Protein AF-A0A960H557-F1 (afdb_monomer_lite)

Sequence (130 aa):
MAGNSRRRGAVRKAGTKKGPTVGSGGVRRRGLEGRGATPPAHMRPGHPAAKRAAKATRKPAKPTDETEIVLGRNPVLECLRAEAPASALYVALGAEADERMTESVTLAADRGIPILEVPRTDLDRMSSNG

Secondary structure (DSSP, 8-state):
----------PPPTT-SPPP---STTTTHHHHSPPPPPPPTTTSTT-HHHHHHHHHHS-PPPP--------SHHHHHHHHHTT---S-EEEETT----HHHHHHHHHHHHTTPPEEEE-HHHHHHHHTT-

pLDDT: mean 80.39, std 13.83, range [42.84, 97.06]

Structure (mmCIF, N/CA/C/O backbone):
data_AF-A0A960H557-F1
#
_entry.id   AF-A0A960H557-F1
#
loop_
_atom_site.group_PDB
_atom_site.id
_atom_site.type_symbol
_atom_site.label_atom_id
_atom_site.label_alt_id
_atom_site.label_comp_id
_atom_site.label_asym_id
_atom_site.label_entity_id
_atom_site.label_seq_id
_atom_site.pdbx_PDB_ins_code
_atom_site.Cartn_x
_atom_site.Cartn_y
_atom_site.Cartn_z
_atom_site.occupancy
_atom_site.B_iso_or_equiv
_atom_site.auth_seq_id
_atom_site.auth_comp_id
_atom_site.auth_asym_id
_atom_site.auth_atom_id
_atom_site.pdbx_PDB_model_num
ATOM 1 N N . MET A 1 1 ? 70.484 10.147 -120.509 1.00 42.84 1 MET A N 1
ATOM 2 C CA . MET A 1 1 ? 69.380 9.201 -120.221 1.00 42.84 1 MET A CA 1
ATOM 3 C C . MET A 1 1 ? 69.142 9.181 -118.716 1.00 42.84 1 MET A C 1
ATOM 5 O O . MET A 1 1 ? 70.035 8.764 -117.993 1.00 42.84 1 MET A O 1
ATOM 9 N N . ALA A 1 2 ? 68.005 9.694 -118.234 1.00 46.12 2 ALA A N 1
ATOM 10 C CA . ALA A 1 2 ? 67.667 9.711 -116.807 1.00 46.12 2 ALA A CA 1
ATOM 11 C C . ALA A 1 2 ? 66.862 8.452 -116.437 1.00 46.12 2 ALA A C 1
ATOM 13 O O . ALA A 1 2 ? 65.867 8.130 -117.086 1.00 46.12 2 ALA A O 1
ATOM 14 N N . GLY A 1 3 ? 67.345 7.717 -115.433 1.00 52.31 3 GLY A N 1
ATOM 15 C CA . GLY A 1 3 ? 66.851 6.404 -115.025 1.00 52.31 3 GLY A CA 1
ATOM 16 C C . GLY A 1 3 ? 65.449 6.421 -114.411 1.00 52.31 3 GLY A C 1
ATOM 17 O O . GLY A 1 3 ? 65.126 7.220 -113.535 1.00 52.31 3 GLY A O 1
ATOM 18 N N . ASN A 1 4 ? 64.638 5.473 -114.877 1.00 62.03 4 ASN A N 1
ATOM 19 C CA . ASN A 1 4 ? 63.281 5.150 -114.449 1.00 62.03 4 ASN A CA 1
ATOM 20 C C . ASN A 1 4 ? 63.218 4.741 -112.963 1.00 62.03 4 ASN A C 1
ATOM 22 O O . ASN A 1 4 ? 63.422 3.580 -112.610 1.00 62.03 4 ASN A O 1
ATOM 26 N N . SER A 1 5 ? 62.896 5.697 -112.094 1.00 61.41 5 SER A N 1
ATOM 27 C CA . SER A 1 5 ? 62.576 5.452 -110.686 1.00 61.41 5 SER A CA 1
ATOM 28 C C . SER A 1 5 ? 61.056 5.386 -110.508 1.00 61.41 5 SER A C 1
ATOM 30 O O . SER A 1 5 ? 60.370 6.400 -110.366 1.00 61.41 5 SER A O 1
ATOM 32 N N . ARG A 1 6 ? 60.499 4.169 -110.541 1.00 62.66 6 ARG A N 1
ATOM 33 C CA . ARG A 1 6 ? 59.095 3.918 -110.181 1.00 62.66 6 ARG A CA 1
ATOM 34 C C . ARG A 1 6 ? 58.914 4.160 -108.677 1.00 62.66 6 ARG A C 1
ATOM 36 O O . ARG A 1 6 ? 59.452 3.401 -107.871 1.00 62.66 6 ARG A O 1
ATOM 43 N N . ARG A 1 7 ? 58.111 5.160 -108.284 1.00 58.91 7 ARG A N 1
ATOM 44 C CA . ARG A 1 7 ? 57.647 5.316 -106.892 1.00 58.91 7 ARG A CA 1
ATOM 45 C C . ARG A 1 7 ? 56.820 4.090 -106.501 1.00 58.91 7 ARG A C 1
ATOM 47 O O . ARG A 1 7 ? 55.652 3.984 -106.864 1.00 58.91 7 ARG A O 1
ATOM 54 N N . ARG A 1 8 ? 57.407 3.161 -105.747 1.00 64.19 8 ARG A N 1
ATOM 55 C CA . ARG A 1 8 ? 56.630 2.154 -105.017 1.00 64.19 8 ARG A CA 1
ATOM 56 C C . ARG A 1 8 ? 56.021 2.838 -103.795 1.00 64.19 8 ARG A C 1
ATOM 58 O O . ARG A 1 8 ? 56.753 3.307 -102.929 1.00 64.19 8 ARG A O 1
ATOM 65 N N . GLY A 1 9 ? 54.691 2.933 -103.764 1.00 69.38 9 GLY A N 1
ATOM 66 C CA . GLY A 1 9 ? 53.946 3.393 -102.592 1.00 69.38 9 GLY A CA 1
ATOM 67 C C . GLY A 1 9 ? 54.208 2.514 -101.363 1.00 69.38 9 GLY A C 1
ATOM 68 O O . GLY A 1 9 ? 54.830 1.456 -101.459 1.00 69.38 9 GLY A O 1
ATOM 69 N N . ALA A 1 10 ? 53.744 2.956 -100.195 1.00 68.25 10 ALA A N 1
ATOM 70 C CA . ALA A 1 10 ? 54.019 2.302 -98.918 1.00 68.25 10 ALA A CA 1
ATOM 71 C C . ALA A 1 10 ? 53.416 0.882 -98.843 1.00 68.25 10 ALA A C 1
ATOM 73 O O . ALA A 1 10 ? 52.245 0.702 -98.513 1.00 68.25 10 ALA A O 1
ATOM 74 N N . VAL A 1 11 ? 54.226 -0.142 -99.120 1.00 67.44 11 VAL A N 1
ATOM 75 C CA . VAL A 1 11 ? 53.837 -1.549 -98.955 1.00 67.44 11 VAL A CA 1
ATOM 76 C C . VAL A 1 11 ? 54.050 -1.948 -97.491 1.00 67.44 11 VAL A C 1
ATOM 78 O O . VAL A 1 11 ? 55.179 -1.934 -96.998 1.00 67.44 11 VAL A O 1
ATOM 81 N N . ARG A 1 12 ? 52.979 -2.300 -96.766 1.00 67.94 12 ARG A N 1
ATOM 82 C CA . ARG A 1 12 ? 53.092 -2.805 -95.384 1.00 67.94 12 ARG A CA 1
ATOM 83 C C . ARG A 1 12 ? 53.582 -4.258 -95.404 1.00 67.94 12 ARG A C 1
ATOM 85 O O . ARG A 1 12 ? 52.935 -5.112 -96.003 1.00 67.94 12 ARG A O 1
ATOM 92 N N . LYS A 1 13 ? 54.712 -4.542 -94.744 1.00 71.50 13 LYS A N 1
ATOM 93 C CA . LYS A 1 13 ? 55.298 -5.894 -94.644 1.00 71.50 13 LYS A CA 1
ATOM 94 C C . LYS A 1 13 ? 54.358 -6.841 -93.884 1.00 71.50 13 LYS A C 1
ATOM 96 O O . LYS A 1 13 ? 53.801 -6.457 -92.851 1.00 71.50 13 LYS A O 1
ATOM 101 N N . ALA A 1 14 ? 54.203 -8.076 -94.363 1.00 66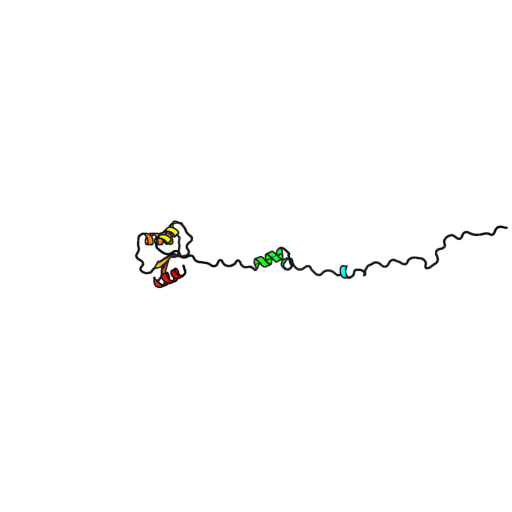.19 14 ALA A N 1
ATOM 102 C CA . ALA A 1 14 ? 53.477 -9.118 -93.637 1.00 66.19 14 ALA A CA 1
ATOM 103 C C . ALA A 1 14 ? 54.094 -9.299 -92.234 1.00 66.19 14 ALA A C 1
ATOM 105 O O . ALA A 1 14 ? 55.312 -9.359 -92.104 1.00 66.19 14 ALA A O 1
ATOM 106 N N . GLY A 1 15 ? 53.260 -9.287 -91.186 1.00 67.00 15 GLY A N 1
ATOM 107 C CA . GLY A 1 15 ? 53.693 -9.325 -89.778 1.00 67.00 15 GLY A CA 1
ATOM 108 C C . GLY A 1 15 ? 53.721 -7.973 -89.048 1.00 67.00 15 GLY A C 1
ATOM 109 O O . GLY A 1 15 ? 53.810 -7.948 -87.829 1.00 67.00 15 GLY A O 1
ATOM 110 N N . THR A 1 16 ? 53.562 -6.839 -89.744 1.00 68.81 16 THR A N 1
ATOM 111 C CA . THR A 1 16 ? 53.543 -5.497 -89.107 1.00 68.81 16 THR A CA 1
ATOM 112 C C . THR A 1 16 ? 52.172 -5.063 -88.567 1.00 68.81 16 THR A C 1
ATOM 114 O O . THR A 1 16 ? 52.001 -3.925 -88.129 1.00 68.81 16 THR A O 1
ATOM 117 N N . LYS A 1 17 ? 51.164 -5.945 -88.591 1.00 73.50 17 LYS A N 1
ATOM 118 C CA . LYS A 1 17 ? 49.836 -5.649 -88.037 1.00 73.50 17 LYS A CA 1
ATOM 119 C C . LYS A 1 17 ? 49.850 -5.900 -86.530 1.00 73.50 17 LYS A C 1
ATOM 121 O O . LYS A 1 17 ? 50.170 -7.003 -86.098 1.00 73.50 17 LYS A O 1
ATOM 126 N N . LYS A 1 18 ? 49.468 -4.889 -85.743 1.00 76.56 18 LYS A N 1
ATOM 127 C CA . LYS A 1 18 ? 49.199 -5.051 -84.309 1.00 76.56 18 LYS A CA 1
ATOM 128 C C . LYS A 1 18 ? 48.142 -6.150 -84.140 1.00 76.56 18 LYS A C 1
ATOM 130 O O . LYS A 1 18 ? 47.082 -6.066 -84.759 1.00 76.56 18 LYS A O 1
ATOM 135 N N . GLY A 1 19 ? 48.466 -7.182 -83.362 1.00 76.31 19 GLY A N 1
ATOM 136 C CA . GLY A 1 19 ? 47.549 -8.282 -83.064 1.00 76.31 19 GLY A CA 1
ATOM 137 C C . GLY A 1 19 ? 46.301 -7.811 -82.304 1.00 76.31 19 GLY A C 1
ATOM 138 O O . GLY A 1 19 ? 46.273 -6.678 -81.811 1.00 76.31 19 GLY A O 1
ATOM 139 N N . PRO A 1 20 ? 45.261 -8.656 -82.208 1.00 76.81 20 PRO A N 1
ATOM 140 C CA . PRO A 1 20 ? 44.046 -8.318 -81.478 1.00 76.81 20 PRO A CA 1
ATOM 141 C C . PRO A 1 20 ? 44.368 -8.022 -80.009 1.00 76.81 20 PRO A C 1
ATOM 143 O O . PRO A 1 20 ? 45.112 -8.754 -79.357 1.00 76.81 20 PRO A O 1
ATOM 146 N N . THR A 1 21 ? 43.808 -6.933 -79.485 1.00 75.69 21 THR A N 1
ATOM 147 C CA . THR A 1 21 ? 43.953 -6.575 -78.072 1.00 75.69 21 THR A CA 1
ATOM 148 C C . THR A 1 21 ? 43.180 -7.585 -77.225 1.00 75.69 21 THR A C 1
ATOM 150 O O . THR A 1 21 ? 41.953 -7.621 -77.272 1.00 75.69 21 THR A O 1
ATOM 153 N N . VAL A 1 22 ? 43.887 -8.402 -76.444 1.00 72.81 22 VAL A N 1
ATOM 154 C CA . VAL A 1 22 ? 43.275 -9.293 -75.448 1.00 72.81 22 VAL A CA 1
ATOM 155 C C . VAL A 1 22 ? 42.629 -8.443 -74.348 1.00 72.81 22 VAL A C 1
ATOM 157 O O . VAL A 1 22 ? 43.276 -7.568 -73.773 1.00 72.81 22 VAL A O 1
ATOM 160 N N . GLY A 1 23 ? 41.336 -8.657 -74.093 1.00 71.62 23 GLY A N 1
ATOM 161 C CA . GLY A 1 23 ? 40.570 -7.892 -73.106 1.00 71.62 23 GLY A CA 1
ATOM 162 C C . GLY A 1 23 ?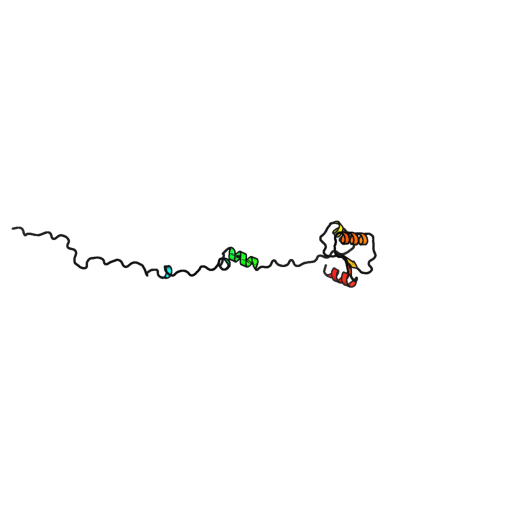 41.053 -8.117 -71.670 1.00 71.62 23 GLY A C 1
ATOM 163 O O . GLY A 1 23 ? 41.619 -9.155 -71.335 1.00 71.62 23 GLY A O 1
ATOM 164 N N . SER A 1 24 ? 40.778 -7.162 -70.782 1.00 74.06 24 SER A N 1
ATOM 165 C CA . SER A 1 24 ? 41.199 -7.159 -69.370 1.00 74.06 24 SER A CA 1
ATOM 166 C C . SER A 1 24 ? 40.468 -8.175 -68.473 1.00 74.06 24 SER A C 1
ATOM 168 O O . SER A 1 24 ? 40.514 -8.050 -67.248 1.00 74.06 24 SER A O 1
ATOM 170 N N . GLY A 1 25 ? 39.822 -9.193 -69.057 1.00 69.38 25 GLY A N 1
ATOM 171 C CA . GLY A 1 25 ? 38.831 -10.069 -68.415 1.00 69.38 25 GLY A CA 1
ATOM 172 C C . GLY A 1 25 ? 39.305 -10.829 -67.170 1.00 69.38 25 GLY A C 1
ATOM 173 O O . GLY A 1 25 ? 38.479 -11.323 -66.415 1.00 69.38 25 GLY A O 1
ATOM 174 N N . GLY A 1 26 ? 40.615 -10.889 -66.910 1.00 65.69 26 GLY A N 1
ATOM 175 C CA . GLY A 1 26 ? 41.186 -11.487 -65.697 1.00 65.69 26 GLY A CA 1
ATOM 176 C C . GLY A 1 26 ? 41.995 -10.537 -64.809 1.00 65.69 26 GLY A C 1
ATOM 177 O O . GLY A 1 26 ? 42.411 -10.944 -63.727 1.00 65.69 26 GLY A O 1
ATOM 178 N N . VAL A 1 27 ? 42.222 -9.285 -65.225 1.00 73.12 27 VAL A N 1
ATOM 179 C CA . VAL A 1 27 ? 43.162 -8.361 -64.552 1.00 73.12 27 VAL A CA 1
ATOM 180 C C . VAL A 1 27 ? 42.653 -7.938 -63.165 1.00 73.12 27 VAL A C 1
ATOM 182 O O . VAL A 1 27 ? 43.442 -7.618 -62.281 1.00 73.12 27 VAL A O 1
ATOM 185 N N . ARG A 1 28 ? 41.334 -7.981 -62.932 1.00 69.12 28 ARG A N 1
ATOM 186 C CA . ARG A 1 28 ? 40.700 -7.629 -61.647 1.00 69.12 28 ARG A CA 1
ATOM 187 C C . ARG A 1 28 ? 39.781 -8.739 -61.125 1.00 69.12 28 ARG A C 1
ATOM 189 O O . ARG A 1 28 ? 38.648 -8.470 -60.743 1.00 69.12 28 ARG A O 1
ATOM 196 N N . ARG A 1 29 ? 40.283 -9.981 -61.078 1.00 67.56 29 ARG A N 1
ATOM 197 C CA . ARG A 1 29 ? 39.530 -11.184 -60.653 1.00 67.56 29 ARG A CA 1
ATOM 198 C C . ARG A 1 29 ? 38.798 -11.016 -59.306 1.00 67.56 29 ARG A C 1
ATOM 200 O O . ARG A 1 29 ? 37.618 -11.318 -59.227 1.00 67.56 29 ARG A O 1
ATOM 207 N N . ARG A 1 30 ? 39.435 -10.377 -58.314 1.00 69.06 30 ARG A N 1
ATOM 208 C CA . ARG A 1 30 ? 38.828 -10.038 -57.004 1.00 69.06 30 ARG A CA 1
ATOM 209 C C . ARG A 1 30 ? 37.597 -9.121 -57.072 1.00 69.06 30 ARG A C 1
ATOM 211 O O . ARG A 1 30 ? 36.788 -9.123 -56.158 1.00 69.06 30 ARG A O 1
ATOM 218 N N . GLY A 1 31 ? 37.472 -8.294 -58.112 1.00 67.06 31 GLY A N 1
ATOM 219 C CA . GLY A 1 31 ? 36.291 -7.446 -58.323 1.00 67.06 31 GLY A CA 1
ATOM 220 C C . GLY A 1 31 ? 35.150 -8.165 -59.046 1.00 67.06 31 GLY A C 1
ATOM 221 O O . GLY A 1 31 ? 34.033 -7.660 -59.055 1.00 67.06 31 GLY A O 1
ATOM 222 N N . LEU A 1 32 ? 35.445 -9.319 -59.653 1.00 69.06 32 LEU A N 1
ATOM 223 C CA . LEU A 1 32 ? 34.486 -10.188 -60.336 1.00 69.06 32 LEU A CA 1
ATOM 224 C C . LEU A 1 32 ? 33.946 -11.285 -59.407 1.00 69.06 32 LEU A C 1
ATOM 226 O O . LEU A 1 32 ? 32.931 -11.902 -59.711 1.00 69.06 32 LEU A O 1
ATOM 230 N N . GLU A 1 33 ? 34.610 -11.522 -58.274 1.00 72.62 33 GLU A N 1
ATOM 231 C CA . GLU A 1 33 ? 34.115 -12.390 -57.211 1.00 72.62 33 GLU A CA 1
ATOM 232 C C . GLU A 1 33 ? 32.886 -11.746 -56.555 1.00 72.62 33 GLU A C 1
ATOM 234 O O . GLU A 1 33 ? 32.934 -10.619 -56.053 1.00 72.62 33 GLU A O 1
ATOM 239 N N . GLY A 1 34 ? 31.759 -12.462 -56.573 1.00 67.88 34 GLY A N 1
ATOM 240 C CA . GLY A 1 34 ? 30.542 -12.021 -55.904 1.00 67.88 34 GLY A CA 1
ATOM 241 C C . GLY A 1 34 ? 30.800 -11.864 -54.409 1.00 67.88 34 GLY A C 1
ATOM 242 O O . GLY A 1 34 ? 31.184 -12.818 -53.733 1.00 67.88 34 GLY A O 1
ATOM 243 N N . ARG A 1 35 ? 30.585 -10.662 -53.867 1.00 70.75 35 ARG A N 1
ATOM 244 C CA . ARG A 1 35 ? 30.565 -10.486 -52.412 1.00 70.75 35 ARG A CA 1
ATOM 245 C C . ARG A 1 35 ? 29.368 -11.273 -51.882 1.00 70.75 35 ARG A C 1
ATOM 247 O O . ARG A 1 35 ? 28.262 -11.097 -52.387 1.00 70.75 35 ARG A O 1
ATOM 254 N N . GLY A 1 36 ? 29.612 -12.159 -50.915 1.00 73.25 36 GLY A N 1
ATOM 255 C CA . GLY A 1 36 ? 28.579 -13.005 -50.319 1.00 73.25 36 GLY A CA 1
ATOM 256 C C . GLY A 1 36 ? 27.374 -12.204 -49.815 1.00 73.25 36 GLY A C 1
ATOM 257 O O . GLY A 1 36 ? 27.432 -10.978 -49.678 1.00 73.25 36 GLY A O 1
ATOM 258 N N . ALA A 1 37 ? 26.271 -12.903 -49.541 1.00 80.56 37 ALA A N 1
ATOM 259 C CA . ALA A 1 37 ? 25.036 -12.275 -49.086 1.00 80.56 37 ALA A CA 1
ATOM 260 C C . ALA A 1 37 ? 25.311 -11.319 -47.915 1.00 80.56 37 ALA A C 1
ATOM 262 O O . ALA A 1 37 ? 25.941 -11.685 -46.921 1.00 80.56 37 ALA A O 1
ATOM 263 N N . THR A 1 38 ? 24.864 -10.068 -48.042 1.00 77.00 38 THR A N 1
ATOM 264 C CA . THR A 1 38 ? 25.044 -9.096 -46.963 1.00 77.00 38 THR A CA 1
ATOM 265 C C . THR A 1 38 ? 24.274 -9.591 -45.734 1.00 77.00 38 THR A C 1
ATOM 267 O O . THR A 1 38 ? 23.090 -9.902 -45.886 1.00 77.00 38 THR A O 1
ATOM 270 N N . PRO A 1 39 ? 24.883 -9.625 -44.530 1.00 79.62 39 PRO A N 1
ATOM 271 C CA . PRO A 1 39 ? 24.216 -10.098 -43.318 1.00 79.62 39 PRO A CA 1
ATOM 272 C C . PRO A 1 39 ? 22.848 -9.433 -43.111 1.00 79.62 39 PRO A C 1
ATOM 274 O O . PRO A 1 39 ? 22.649 -8.293 -43.553 1.00 79.62 39 PRO A O 1
ATOM 277 N N . PRO A 1 40 ? 21.888 -10.088 -42.443 1.00 78.38 40 PRO A N 1
ATOM 278 C CA . PRO A 1 40 ? 20.584 -9.491 -42.192 1.00 78.38 40 PRO A CA 1
ATOM 279 C C . PRO A 1 40 ? 20.713 -8.220 -41.337 1.00 78.38 40 PRO A C 1
ATOM 281 O O . PRO A 1 40 ? 21.643 -8.059 -40.547 1.00 78.38 40 PRO A O 1
ATOM 284 N N . ALA A 1 41 ? 19.773 -7.287 -41.502 1.00 79.19 41 ALA A N 1
ATOM 285 C CA . ALA A 1 41 ? 19.838 -5.926 -40.956 1.00 79.19 41 ALA A CA 1
ATOM 286 C C . ALA A 1 41 ? 20.080 -5.838 -39.434 1.00 79.19 41 ALA A C 1
ATOM 288 O O . ALA A 1 41 ? 20.649 -4.856 -38.957 1.00 79.19 41 ALA A O 1
ATOM 289 N N . HIS A 1 42 ? 19.646 -6.842 -38.671 1.00 77.62 42 HIS A N 1
ATOM 290 C CA . HIS A 1 42 ? 19.819 -6.915 -37.220 1.00 77.62 42 HIS A CA 1
ATOM 291 C C . HIS A 1 42 ? 21.217 -7.399 -36.788 1.00 77.62 42 HIS A C 1
ATOM 293 O O . HIS A 1 42 ? 21.584 -7.197 -35.638 1.00 77.62 42 HIS A O 1
ATOM 299 N N . MET A 1 43 ? 22.010 -7.984 -37.695 1.00 78.00 43 MET A N 1
ATOM 300 C CA . MET A 1 43 ? 23.381 -8.459 -37.431 1.00 78.00 43 MET A CA 1
ATOM 301 C C . MET A 1 43 ? 24.465 -7.529 -37.995 1.00 78.00 43 MET A C 1
ATOM 303 O O . MET A 1 43 ? 25.652 -7.776 -37.810 1.00 78.00 43 MET A O 1
ATOM 307 N N . ARG A 1 44 ? 24.085 -6.458 -38.704 1.00 83.94 44 ARG A N 1
ATOM 308 C CA . ARG A 1 44 ? 25.034 -5.492 -39.277 1.00 83.94 44 ARG A CA 1
ATOM 309 C C . ARG A 1 44 ? 25.541 -4.524 -38.195 1.00 83.94 44 ARG A C 1
ATOM 311 O O . ARG A 1 44 ? 24.718 -3.798 -37.626 1.00 83.94 44 ARG A O 1
ATOM 318 N N . PRO A 1 45 ? 26.861 -4.425 -37.951 1.00 80.56 45 PRO A N 1
ATOM 319 C CA . PRO A 1 45 ? 27.419 -3.425 -37.043 1.00 80.56 45 PRO A CA 1
ATOM 320 C C . PRO A 1 45 ? 27.008 -2.005 -37.459 1.00 80.56 45 PRO A C 1
ATOM 322 O O . PRO A 1 45 ? 27.083 -1.644 -38.630 1.00 80.56 45 PRO A O 1
ATOM 325 N N . GLY A 1 46 ? 26.518 -1.205 -36.509 1.00 78.12 46 GLY A N 1
ATOM 326 C CA . GLY A 1 46 ? 26.104 0.185 -36.748 1.00 78.12 46 GLY A CA 1
ATOM 327 C C . GLY A 1 46 ? 24.727 0.380 -37.401 1.00 78.12 46 GLY A C 1
ATOM 328 O O . GLY A 1 46 ? 24.229 1.507 -37.414 1.00 78.12 46 GLY A O 1
ATOM 329 N N . HIS A 1 47 ? 24.063 -0.680 -37.874 1.00 88.44 47 HIS A N 1
ATOM 330 C CA . HIS A 1 47 ? 22.749 -0.570 -38.511 1.00 88.44 47 HIS A CA 1
ATOM 331 C C . HIS A 1 47 ? 21.632 -0.288 -37.479 1.00 88.44 47 HIS A C 1
ATOM 333 O O . HIS A 1 47 ? 21.627 -0.894 -36.401 1.00 88.44 47 HIS A O 1
ATOM 339 N N . PRO A 1 48 ? 20.636 0.575 -37.774 1.00 85.56 48 PRO A N 1
ATOM 340 C CA . PRO A 1 48 ? 19.568 0.913 -36.826 1.00 85.56 48 PRO A CA 1
ATOM 341 C C . PRO A 1 48 ? 18.799 -0.300 -36.287 1.00 85.56 48 PRO A C 1
ATOM 343 O O . PRO A 1 48 ? 18.449 -0.336 -35.109 1.00 85.56 48 PRO A O 1
ATOM 346 N N . ALA A 1 49 ? 18.573 -1.319 -37.120 1.00 81.38 49 ALA A N 1
ATOM 347 C CA . ALA A 1 49 ? 17.895 -2.546 -36.696 1.00 81.38 49 ALA A CA 1
ATOM 348 C C . ALA A 1 49 ? 18.715 -3.363 -35.680 1.00 81.38 49 ALA A C 1
ATOM 350 O O . ALA A 1 49 ? 18.133 -3.918 -34.753 1.00 81.38 49 ALA A O 1
ATOM 351 N N . ALA A 1 50 ? 20.049 -3.377 -35.789 1.00 83.12 50 ALA A N 1
ATOM 352 C CA . ALA A 1 50 ? 20.921 -4.010 -34.798 1.00 83.12 50 ALA A CA 1
ATOM 353 C C . ALA A 1 50 ? 20.869 -3.267 -33.452 1.00 83.12 50 ALA A C 1
ATOM 355 O O . ALA A 1 50 ? 20.751 -3.884 -32.395 1.00 83.12 50 ALA A O 1
ATOM 356 N N . LYS A 1 51 ? 20.845 -1.924 -33.485 1.00 78.81 51 LYS A N 1
ATOM 357 C CA . LYS A 1 51 ? 20.671 -1.094 -32.279 1.00 78.81 51 LYS A CA 1
ATOM 358 C C . LYS A 1 51 ? 19.317 -1.335 -31.601 1.00 78.81 51 LYS A C 1
ATOM 360 O O . LYS A 1 51 ? 19.249 -1.420 -30.379 1.00 78.81 51 LYS A O 1
ATOM 365 N N . ARG A 1 52 ? 18.239 -1.470 -32.384 1.00 79.75 52 ARG A N 1
ATOM 366 C CA . ARG A 1 52 ? 16.895 -1.789 -31.869 1.00 79.75 52 ARG A CA 1
ATOM 367 C C . ARG A 1 52 ? 16.833 -3.191 -31.259 1.00 79.75 52 ARG A C 1
ATOM 369 O O . ARG A 1 52 ? 16.289 -3.329 -30.171 1.00 79.75 52 ARG A O 1
ATOM 376 N N . ALA A 1 53 ? 17.436 -4.191 -31.903 1.00 76.81 53 ALA A N 1
ATOM 377 C CA . ALA A 1 53 ? 17.507 -5.555 -31.376 1.00 76.81 53 ALA A CA 1
ATOM 378 C C . ALA A 1 53 ? 18.258 -5.620 -30.032 1.00 76.81 53 ALA A C 1
ATOM 380 O O . ALA A 1 53 ? 17.771 -6.240 -29.092 1.00 76.81 53 ALA A O 1
ATOM 381 N N . ALA A 1 54 ? 19.379 -4.900 -29.899 1.00 73.88 54 ALA A N 1
ATOM 382 C CA . ALA A 1 54 ? 20.125 -4.806 -28.640 1.00 73.88 54 ALA A CA 1
ATOM 383 C C . ALA A 1 54 ? 19.372 -4.038 -27.535 1.00 73.88 54 ALA A C 1
ATOM 385 O O . ALA A 1 54 ? 19.571 -4.290 -26.349 1.00 73.88 54 ALA A O 1
ATOM 386 N N . LYS A 1 55 ? 18.505 -3.083 -27.902 1.00 68.19 55 LYS A N 1
ATOM 387 C CA . LYS A 1 55 ? 17.636 -2.382 -26.945 1.00 68.19 55 LYS A CA 1
ATOM 388 C C . LYS A 1 55 ? 16.471 -3.265 -26.489 1.00 68.19 55 LYS A C 1
ATOM 390 O O . LYS A 1 55 ? 16.096 -3.188 -25.330 1.00 68.19 55 LYS A O 1
ATOM 395 N N . ALA A 1 56 ? 15.932 -4.110 -27.368 1.00 66.56 56 ALA A N 1
ATOM 396 C CA . ALA A 1 56 ? 14.831 -5.021 -27.049 1.00 66.56 56 ALA A CA 1
ATOM 397 C C . ALA A 1 56 ? 15.242 -6.159 -26.094 1.00 66.56 56 ALA A C 1
ATOM 399 O O . ALA A 1 56 ? 14.424 -6.617 -25.303 1.00 66.56 56 ALA A O 1
ATOM 400 N N . THR A 1 57 ? 16.504 -6.601 -26.128 1.00 63.06 57 THR A N 1
ATOM 401 C CA . THR A 1 57 ? 17.035 -7.602 -25.182 1.00 63.06 57 THR A CA 1
ATOM 402 C C . THR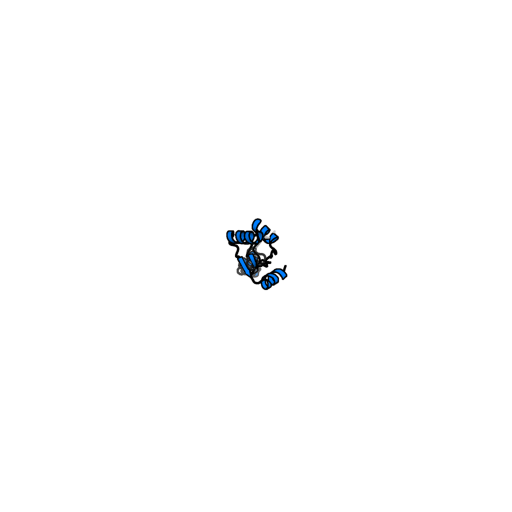 A 1 57 ? 17.380 -7.021 -23.813 1.00 63.06 57 THR A C 1
ATOM 404 O O . THR A 1 57 ? 17.440 -7.762 -22.830 1.00 63.06 57 THR A O 1
ATOM 407 N N . ARG A 1 58 ? 17.553 -5.699 -23.708 1.00 65.00 58 ARG A N 1
ATOM 408 C CA . ARG A 1 58 ? 17.595 -5.005 -22.419 1.00 65.00 58 ARG A CA 1
ATOM 409 C C . ARG A 1 58 ? 16.163 -4.907 -21.907 1.00 65.00 58 ARG A C 1
ATOM 411 O O . ARG A 1 58 ? 15.470 -3.927 -22.167 1.00 65.00 58 ARG A O 1
ATOM 418 N N . LYS A 1 59 ? 15.717 -5.950 -21.196 1.00 62.47 59 LYS A N 1
ATOM 419 C CA . LYS A 1 59 ? 14.514 -5.872 -20.359 1.00 62.47 59 LYS A CA 1
ATOM 420 C C . LYS A 1 59 ? 14.595 -4.568 -19.550 1.00 62.47 59 LYS A C 1
ATOM 422 O O . LYS A 1 59 ? 15.681 -4.285 -19.032 1.00 62.47 59 LYS A O 1
ATOM 427 N N . PRO A 1 60 ? 13.519 -3.763 -19.469 1.00 60.91 60 PRO A N 1
ATOM 428 C CA . PRO A 1 60 ? 13.524 -2.608 -18.583 1.00 60.91 60 PRO A CA 1
ATOM 429 C C . PRO A 1 60 ? 13.931 -3.105 -17.197 1.00 60.91 60 PRO A C 1
ATOM 431 O O . PRO A 1 60 ? 13.429 -4.139 -16.745 1.00 60.91 60 PRO A O 1
ATOM 434 N N . ALA A 1 61 ? 14.904 -2.433 -16.579 1.00 61.38 61 ALA A N 1
ATOM 435 C CA . ALA A 1 61 ? 15.229 -2.686 -15.187 1.00 61.38 61 ALA A CA 1
ATOM 436 C C . ALA A 1 61 ? 13.907 -2.606 -14.422 1.00 61.38 61 ALA A C 1
ATOM 438 O O . ALA A 1 61 ? 13.185 -1.615 -14.539 1.00 61.38 61 ALA A O 1
ATOM 439 N N . LYS A 1 62 ? 13.546 -3.702 -13.752 1.00 61.59 62 LYS A N 1
ATOM 440 C CA . LYS A 1 62 ? 12.402 -3.724 -12.848 1.00 61.59 62 LYS A CA 1
ATOM 441 C C . LYS A 1 62 ? 12.643 -2.549 -11.889 1.00 61.59 62 LYS A C 1
ATOM 443 O O . LYS A 1 62 ? 13.748 -2.519 -11.340 1.00 61.59 62 LYS A O 1
ATOM 448 N N . PRO A 1 63 ? 11.731 -1.567 -11.756 1.00 57.75 63 PRO A N 1
ATOM 449 C CA . PRO A 1 63 ? 11.878 -0.584 -10.696 1.00 57.75 63 PRO A CA 1
ATOM 450 C C . PRO A 1 63 ? 12.062 -1.395 -9.417 1.00 57.75 63 PRO A C 1
ATOM 452 O O . PRO A 1 63 ? 11.316 -2.348 -9.174 1.00 57.75 63 PRO A O 1
ATOM 455 N N . THR A 1 64 ? 13.152 -1.143 -8.700 1.00 55.72 64 THR A N 1
ATOM 456 C CA . THR A 1 64 ? 13.275 -1.627 -7.335 1.00 55.72 64 THR A CA 1
ATOM 457 C C . THR A 1 64 ? 12.084 -1.022 -6.624 1.00 55.72 64 THR A C 1
ATOM 459 O O . THR A 1 64 ? 11.949 0.194 -6.547 1.00 55.72 64 THR A O 1
ATOM 462 N N . ASP A 1 65 ? 11.142 -1.893 -6.290 1.00 55.25 65 ASP A N 1
ATOM 463 C CA . ASP A 1 65 ? 9.901 -1.585 -5.601 1.00 55.25 65 ASP A CA 1
ATOM 464 C C . ASP A 1 65 ? 10.294 -1.219 -4.167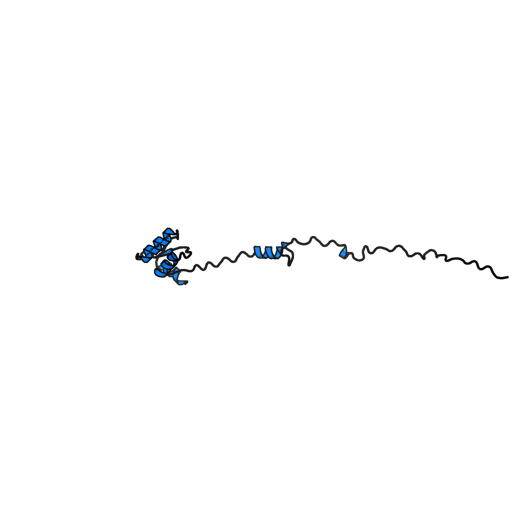 1.00 55.25 65 ASP A C 1
ATOM 466 O O . ASP A 1 65 ? 10.184 -2.021 -3.241 1.00 55.25 65 ASP A O 1
ATOM 470 N N . GLU A 1 66 ? 10.922 -0.054 -4.005 1.00 64.50 66 GLU A N 1
ATOM 471 C CA . GLU A 1 66 ? 11.135 0.578 -2.713 1.00 64.50 66 GLU A CA 1
ATOM 472 C C . GLU A 1 66 ? 9.738 0.969 -2.238 1.00 64.50 66 GLU A C 1
ATOM 474 O O . GLU A 1 66 ? 9.220 2.039 -2.536 1.00 64.50 66 GLU A O 1
ATOM 479 N N . THR A 1 67 ? 9.060 0.005 -1.616 1.00 70.50 67 THR A N 1
ATOM 480 C CA . THR A 1 67 ? 7.761 0.217 -0.994 1.00 70.50 67 THR A CA 1
ATOM 481 C C . THR A 1 67 ? 7.981 1.178 0.166 1.00 70.50 67 THR A C 1
ATOM 483 O O . THR A 1 67 ? 8.459 0.780 1.226 1.00 70.50 67 THR A O 1
ATOM 486 N N . GLU A 1 68 ? 7.674 2.451 -0.056 1.00 84.12 68 GLU A N 1
ATOM 487 C CA . GLU A 1 68 ? 7.716 3.478 0.978 1.00 84.12 68 GLU A CA 1
ATOM 488 C C . GLU A 1 68 ? 6.591 3.215 1.991 1.00 84.12 68 GLU A C 1
ATOM 490 O O . GLU A 1 68 ? 5.420 3.081 1.626 1.00 84.12 68 GLU A O 1
ATOM 495 N N . ILE A 1 69 ? 6.944 3.101 3.274 1.00 89.56 69 ILE A N 1
ATOM 496 C CA . ILE A 1 69 ? 5.989 2.844 4.357 1.00 89.56 69 ILE A CA 1
ATOM 497 C C . ILE A 1 69 ? 5.762 4.141 5.132 1.00 89.56 69 ILE A C 1
ATOM 499 O O . ILE A 1 69 ? 6.701 4.755 5.632 1.00 89.56 69 ILE A O 1
ATOM 503 N N . VAL A 1 70 ? 4.496 4.532 5.280 1.00 92.19 70 VAL A N 1
ATOM 504 C CA . VAL A 1 70 ? 4.081 5.658 6.127 1.00 92.19 70 VAL A CA 1
ATOM 505 C C . VAL A 1 70 ? 3.637 5.127 7.488 1.00 92.19 70 VAL A C 1
ATOM 507 O O . VAL A 1 70 ? 2.857 4.179 7.570 1.00 92.19 70 VAL A O 1
ATOM 510 N N . LEU A 1 71 ? 4.121 5.746 8.566 1.00 92.31 71 LEU A N 1
ATOM 511 C CA . LEU A 1 71 ? 3.895 5.290 9.938 1.00 92.31 71 LEU A CA 1
ATOM 512 C C . LEU A 1 71 ? 3.084 6.305 10.755 1.00 92.31 71 LEU A C 1
ATOM 514 O O . LEU A 1 71 ? 3.259 7.518 10.641 1.00 92.31 71 LEU A O 1
ATOM 518 N N . GLY A 1 72 ? 2.239 5.790 11.650 1.00 91.94 72 GLY A N 1
ATOM 519 C CA . GLY A 1 72 ? 1.456 6.583 12.600 1.00 91.94 72 GLY A CA 1
ATOM 520 C C . GLY A 1 72 ? 0.066 6.990 12.097 1.00 91.94 72 GLY A C 1
ATOM 521 O O . GLY A 1 72 ? -0.219 6.987 10.908 1.00 91.94 72 GLY A O 1
ATOM 522 N N . ARG A 1 73 ? -0.824 7.357 13.029 1.00 93.75 73 ARG A N 1
ATOM 523 C CA . ARG A 1 73 ? -2.249 7.611 12.734 1.00 93.75 73 ARG A CA 1
ATOM 524 C C . ARG A 1 73 ? -2.479 8.851 11.863 1.00 93.75 73 ARG A C 1
ATOM 526 O O . ARG A 1 73 ? -3.166 8.759 10.856 1.00 93.75 73 AR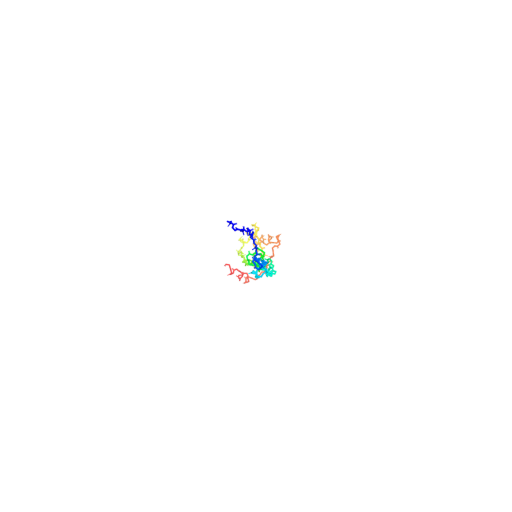G A O 1
ATOM 533 N N . ASN A 1 74 ? -1.905 10.000 12.241 1.00 94.38 74 ASN A N 1
ATOM 534 C CA . ASN A 1 74 ? -2.117 11.256 11.507 1.00 94.38 74 ASN A CA 1
ATOM 535 C C . ASN A 1 74 ? -1.517 11.210 10.091 1.00 94.38 74 ASN A C 1
ATOM 537 O O . ASN A 1 74 ? -2.254 11.502 9.158 1.00 94.38 74 ASN A O 1
ATOM 541 N N . PRO A 1 75 ? -0.240 10.823 9.887 1.00 95.56 75 PRO A N 1
ATOM 542 C CA . PRO A 1 75 ? 0.326 10.782 8.539 1.00 95.56 75 PRO A CA 1
ATOM 543 C C . PRO A 1 75 ? -0.431 9.831 7.606 1.00 95.56 75 PRO A C 1
ATOM 545 O O . PRO A 1 75 ? -0.710 10.196 6.469 1.00 95.56 75 PRO A O 1
ATOM 548 N N . VAL A 1 76 ? -0.832 8.650 8.096 1.00 95.00 76 VAL A N 1
ATOM 549 C CA . VAL A 1 76 ? -1.627 7.688 7.314 1.00 95.00 76 VAL A CA 1
ATOM 550 C C . VAL A 1 76 ? -2.981 8.275 6.921 1.00 95.00 76 VAL A C 1
ATOM 552 O O . VAL A 1 76 ? -3.362 8.186 5.756 1.00 95.00 76 VAL A O 1
ATOM 555 N N . LEU A 1 77 ? -3.688 8.914 7.859 1.00 96.31 77 LEU A N 1
ATOM 556 C CA . LEU A 1 77 ? -4.971 9.552 7.570 1.00 96.31 77 LEU A CA 1
ATOM 557 C C . LEU A 1 77 ? -4.833 10.654 6.512 1.00 96.31 77 LEU A C 1
ATOM 559 O O . LEU A 1 77 ? -5.640 10.718 5.588 1.00 96.31 77 LEU A O 1
ATOM 563 N N . GLU A 1 78 ? -3.800 11.491 6.608 1.00 97.00 78 GLU A N 1
ATOM 564 C CA . GLU A 1 78 ? -3.547 12.551 5.628 1.00 97.00 78 GLU A CA 1
ATOM 565 C C . GLU A 1 78 ? -3.214 11.980 4.242 1.00 97.00 78 GLU A C 1
ATOM 567 O O . GLU A 1 78 ? -3.746 12.462 3.246 1.00 97.00 78 GLU A O 1
ATOM 572 N N . CYS A 1 79 ? -2.423 10.905 4.153 1.00 95.88 79 CYS A N 1
ATOM 573 C CA . CYS A 1 79 ? -2.171 10.208 2.886 1.00 95.88 79 CYS A CA 1
ATOM 574 C C . CYS A 1 79 ? -3.458 9.640 2.272 1.00 95.88 79 CYS A C 1
ATOM 576 O O . CYS A 1 79 ? -3.679 9.760 1.065 1.00 95.88 79 CYS A O 1
ATOM 578 N N . LEU A 1 80 ? -4.328 9.054 3.099 1.00 95.50 80 LEU A N 1
ATOM 579 C CA . LEU A 1 80 ? -5.624 8.558 2.649 1.00 95.50 80 LEU A CA 1
ATOM 580 C C . LEU A 1 80 ? -6.520 9.717 2.187 1.00 95.50 80 LEU A C 1
ATOM 582 O O . LEU A 1 80 ? -7.080 9.648 1.098 1.00 95.50 80 LEU A O 1
ATOM 586 N N . ARG A 1 81 ? -6.599 10.832 2.912 1.00 95.69 81 ARG A N 1
ATOM 587 C CA . ARG A 1 81 ? -7.363 12.012 2.467 1.00 95.69 81 ARG A CA 1
ATOM 588 C C . ARG A 1 81 ? -6.814 12.630 1.181 1.00 95.69 81 ARG A C 1
ATOM 590 O O . ARG A 1 81 ? -7.595 13.027 0.324 1.00 95.69 81 ARG A O 1
ATOM 597 N N . ALA A 1 82 ? -5.493 12.657 1.020 1.00 96.44 82 ALA A N 1
ATOM 598 C CA . ALA A 1 82 ? -4.807 13.193 -0.156 1.00 96.44 82 ALA A CA 1
ATOM 599 C C . ALA A 1 82 ? -4.867 12.280 -1.393 1.00 96.44 82 ALA A C 1
ATOM 601 O O . ALA A 1 82 ? -4.307 12.620 -2.431 1.00 96.44 82 ALA A O 1
ATOM 602 N N . GLU A 1 83 ? -5.524 11.124 -1.294 1.00 93.12 83 GLU A N 1
ATOM 603 C CA . GLU A 1 83 ? -5.641 10.171 -2.404 1.00 93.12 83 GLU A CA 1
ATOM 604 C C . GLU A 1 83 ? -4.302 9.584 -2.863 1.00 93.12 83 GLU A C 1
ATOM 606 O O . GLU A 1 83 ? -4.133 9.205 -4.023 1.00 93.12 83 GLU A O 1
ATOM 611 N N . ALA A 1 84 ? -3.347 9.471 -1.936 1.00 91.56 84 ALA A N 1
ATOM 612 C CA . ALA A 1 84 ? -2.066 8.852 -2.225 1.00 91.56 84 ALA A CA 1
ATOM 613 C C . ALA A 1 84 ? -2.261 7.375 -2.638 1.00 91.56 84 ALA A C 1
ATOM 615 O O . ALA A 1 84 ? -3.023 6.652 -1.984 1.00 91.56 84 ALA A O 1
ATOM 616 N N . PRO A 1 85 ? -1.573 6.896 -3.693 1.00 91.31 85 PRO A N 1
ATOM 617 C CA . PRO A 1 85 ? -1.600 5.488 -4.068 1.00 91.31 85 PRO A CA 1
ATOM 618 C C . PRO A 1 85 ? -1.071 4.617 -2.923 1.00 91.31 85 PRO A C 1
ATOM 620 O O . PRO A 1 85 ? 0.080 4.759 -2.517 1.00 91.31 85 PRO A O 1
ATOM 623 N N . ALA A 1 86 ? -1.902 3.705 -2.419 1.00 92.62 86 ALA A N 1
ATOM 624 C CA . ALA A 1 86 ? -1.550 2.800 -1.329 1.00 92.62 86 ALA A CA 1
ATOM 625 C C . ALA A 1 86 ? -1.839 1.348 -1.721 1.00 92.62 86 ALA A C 1
ATOM 627 O O . ALA A 1 86 ? -2.859 1.050 -2.342 1.00 92.62 86 ALA A O 1
ATOM 628 N N . SER A 1 87 ? -0.932 0.444 -1.355 1.00 93.25 87 SER A N 1
ATOM 629 C CA . SER A 1 87 ? -1.041 -0.988 -1.654 1.00 93.25 87 SER A CA 1
ATOM 630 C C . SER A 1 87 ? -1.784 -1.769 -0.570 1.00 93.25 87 SER A C 1
ATOM 632 O O . SER A 1 87 ? -2.511 -2.706 -0.892 1.00 93.25 87 SER A O 1
ATOM 634 N N . ALA A 1 88 ? -1.613 -1.394 0.699 1.00 94.69 88 ALA A N 1
ATOM 635 C CA . ALA A 1 88 ? -2.304 -1.974 1.846 1.00 94.69 88 ALA A CA 1
ATOM 636 C C . ALA A 1 88 ? -2.255 -1.025 3.054 1.00 94.69 88 ALA A C 1
ATOM 638 O O . ALA A 1 88 ? -1.305 -0.256 3.210 1.00 94.69 88 ALA A O 1
ATOM 639 N N . LEU A 1 89 ? -3.252 -1.126 3.933 1.00 95.50 89 LEU A N 1
ATOM 640 C CA . LEU A 1 89 ? -3.266 -0.512 5.259 1.00 95.50 89 LEU A CA 1
ATOM 641 C C . LEU A 1 89 ? -2.999 -1.595 6.311 1.00 95.50 89 LEU A C 1
ATOM 643 O O . LEU A 1 89 ? -3.788 -2.526 6.450 1.00 95.50 89 LEU A O 1
ATOM 647 N N . TYR A 1 90 ? -1.916 -1.464 7.076 1.00 95.06 90 TYR A N 1
ATOM 648 C CA . TYR A 1 90 ? -1.597 -2.384 8.171 1.00 95.06 90 TYR A CA 1
ATOM 649 C C . TYR A 1 90 ? -2.119 -1.842 9.502 1.00 95.06 90 TYR A C 1
ATOM 651 O O . TYR A 1 90 ? -1.800 -0.716 9.888 1.00 95.06 90 TYR A O 1
ATOM 659 N N . VAL A 1 91 ? -2.892 -2.651 10.223 1.00 94.69 91 VAL A N 1
ATOM 660 C CA . VAL A 1 91 ? -3.461 -2.301 11.530 1.00 94.69 91 VAL A CA 1
ATOM 661 C C . VAL A 1 91 ? -2.936 -3.276 12.576 1.00 94.69 91 VAL A C 1
ATOM 663 O O . VAL A 1 91 ? -2.946 -4.488 12.381 1.00 94.69 91 VAL A O 1
ATOM 666 N N . ALA A 1 92 ? -2.453 -2.756 13.703 1.00 94.25 92 ALA A N 1
ATOM 667 C CA . ALA A 1 92 ? -2.020 -3.610 14.801 1.00 94.25 92 ALA A CA 1
ATOM 668 C C . ALA A 1 92 ? -3.217 -4.314 15.462 1.00 94.25 92 ALA A C 1
ATOM 670 O O . ALA A 1 92 ? -4.217 -3.674 15.786 1.00 94.25 92 ALA A O 1
ATOM 671 N N . LEU A 1 93 ? -3.068 -5.606 15.757 1.00 93.19 93 LEU A N 1
ATOM 672 C CA . LEU A 1 93 ? -4.028 -6.357 16.567 1.00 93.19 93 LEU A CA 1
ATOM 673 C C . LEU A 1 93 ? -4.230 -5.686 17.935 1.00 93.19 93 LEU A C 1
ATOM 675 O O . LEU A 1 93 ? -3.262 -5.333 18.618 1.00 93.19 93 LEU A O 1
ATOM 679 N N . GLY A 1 94 ? -5.494 -5.513 18.331 1.00 88.06 94 GLY A N 1
ATOM 680 C CA . GLY A 1 94 ? -5.858 -4.848 19.587 1.00 88.06 94 GLY A CA 1
ATOM 681 C C . GLY A 1 94 ? -5.479 -3.364 19.628 1.00 88.06 94 GLY A C 1
ATOM 682 O O . GLY A 1 94 ? -5.201 -2.821 20.698 1.00 88.06 94 GLY A O 1
ATOM 683 N N . ALA A 1 95 ? -5.373 -2.702 18.474 1.00 86.94 95 ALA A N 1
ATOM 684 C CA . ALA A 1 95 ? -5.230 -1.257 18.442 1.00 86.94 95 ALA A CA 1
ATOM 685 C C . ALA A 1 95 ? -6.547 -0.582 18.859 1.00 86.94 95 ALA A C 1
ATOM 687 O O . ALA A 1 95 ? -7.615 -0.922 18.363 1.00 86.94 95 ALA A O 1
ATOM 688 N N . GLU A 1 96 ? -6.446 0.400 19.756 1.00 86.88 96 GLU A N 1
ATOM 689 C CA . GLU A 1 96 ? -7.590 1.197 20.207 1.00 86.88 96 GLU A CA 1
ATOM 690 C C . GLU A 1 96 ? -8.167 2.025 19.058 1.00 86.88 96 GLU A C 1
ATOM 692 O O . GLU A 1 96 ? -7.437 2.812 18.438 1.00 86.88 96 GLU A O 1
ATOM 697 N N . ALA A 1 97 ? -9.466 1.858 18.813 1.00 86.56 97 ALA A N 1
ATOM 698 C CA . ALA A 1 97 ? -10.210 2.610 17.816 1.00 86.56 97 ALA A CA 1
ATOM 699 C C . ALA A 1 97 ? -10.442 4.042 18.309 1.00 86.56 97 ALA A C 1
ATOM 701 O O . ALA A 1 97 ? -11.334 4.307 19.112 1.00 86.56 97 ALA A O 1
ATOM 702 N N . ASP A 1 98 ? -9.619 4.971 17.824 1.00 92.31 98 ASP A N 1
ATOM 703 C CA . ASP A 1 98 ? -9.902 6.400 17.914 1.00 92.31 98 ASP A CA 1
ATOM 704 C C . ASP A 1 98 ? -10.619 6.892 16.645 1.00 92.31 98 ASP A C 1
ATOM 706 O O . ASP A 1 98 ? -10.748 6.169 15.650 1.00 92.31 98 ASP A O 1
ATOM 710 N N . GLU A 1 99 ? -11.106 8.136 16.677 1.00 94.19 99 GLU A N 1
ATOM 711 C CA . GLU A 1 99 ? -11.820 8.751 15.545 1.00 94.19 99 GLU A CA 1
ATOM 712 C C . GLU A 1 99 ? -10.987 8.689 14.254 1.00 94.19 99 GLU A C 1
ATOM 714 O O . GLU A 1 99 ? -11.497 8.361 13.185 1.00 94.19 99 GLU A O 1
ATOM 719 N N . ARG A 1 100 ? -9.671 8.901 14.373 1.00 94.56 100 ARG A N 1
ATOM 720 C CA . ARG A 1 100 ? -8.721 8.900 13.253 1.00 94.56 100 ARG A CA 1
ATOM 721 C C . ARG A 1 100 ? -8.492 7.512 12.665 1.00 94.56 100 ARG A C 1
ATOM 723 O O . ARG A 1 100 ? -8.407 7.377 11.445 1.00 94.56 100 ARG A O 1
ATOM 730 N N . MET A 1 101 ? -8.368 6.479 13.502 1.00 93.38 101 MET A N 1
ATOM 731 C CA . MET A 1 101 ? -8.273 5.094 13.035 1.00 93.38 101 MET A CA 1
ATOM 732 C C . MET A 1 101 ? -9.554 4.696 12.308 1.00 93.38 101 MET A C 1
ATOM 734 O O . MET A 1 101 ? -9.487 4.131 11.220 1.00 93.38 101 MET A O 1
ATOM 738 N N . THR A 1 102 ? -10.703 5.024 12.895 1.00 94.69 102 THR A N 1
ATOM 739 C CA . THR A 1 102 ? -12.017 4.710 12.327 1.00 94.69 102 THR A CA 1
ATOM 740 C C . THR A 1 102 ? -12.183 5.352 10.949 1.00 94.69 102 THR A C 1
ATOM 742 O O . THR A 1 102 ? -12.575 4.681 9.994 1.00 94.69 102 THR A O 1
ATOM 745 N N . GLU A 1 103 ? -11.806 6.625 10.810 1.00 96.31 103 GLU A N 1
ATOM 746 C CA . GLU A 1 103 ? -11.809 7.322 9.522 1.00 96.31 103 GLU A CA 1
ATOM 747 C C . GLU A 1 103 ? -10.830 6.687 8.520 1.00 96.31 103 GLU A C 1
ATOM 749 O O . GLU A 1 103 ? -11.197 6.446 7.373 1.00 96.31 103 GLU A O 1
ATOM 754 N N . SER A 1 104 ? -9.614 6.337 8.952 1.00 96.44 104 SER A N 1
ATOM 755 C CA . SER A 1 104 ? -8.606 5.704 8.085 1.00 96.44 104 SER A CA 1
ATOM 756 C C . SER A 1 104 ? -9.077 4.351 7.540 1.00 96.44 104 SER A C 1
ATOM 758 O O . SER A 1 104 ? -8.927 4.071 6.353 1.00 96.44 104 SER A O 1
ATOM 760 N N . VAL A 1 105 ? -9.678 3.520 8.396 1.00 95.62 105 VAL A N 1
ATOM 761 C CA . VAL A 1 105 ? -10.252 2.218 8.018 1.00 95.62 105 VAL A CA 1
ATOM 762 C C . VAL A 1 105 ? -11.408 2.399 7.036 1.00 95.62 105 VAL A C 1
ATOM 764 O O . VAL A 1 105 ? -11.479 1.677 6.045 1.00 95.62 105 VAL A O 1
ATOM 767 N N . THR A 1 106 ? -12.272 3.390 7.269 1.00 96.31 106 THR A N 1
ATOM 768 C CA . THR A 1 106 ? -13.410 3.693 6.388 1.00 96.31 106 THR A CA 1
ATOM 769 C C . THR A 1 106 ? -12.930 4.134 5.002 1.00 96.31 106 THR A C 1
ATOM 771 O O . THR A 1 106 ? -13.306 3.530 4.003 1.00 96.31 106 THR A O 1
ATOM 774 N N . LEU A 1 107 ? -12.007 5.104 4.935 1.00 96.94 107 LEU A N 1
ATOM 775 C CA . LEU A 1 107 ? -11.430 5.590 3.674 1.00 96.94 107 LEU A CA 1
ATOM 776 C C . LEU A 1 107 ? -10.687 4.492 2.899 1.00 96.94 107 LEU A C 1
ATOM 778 O O . LEU A 1 107 ? -10.752 4.445 1.670 1.00 96.94 107 LEU A O 1
ATOM 782 N N . ALA A 1 108 ? -9.968 3.614 3.602 1.00 96.81 108 ALA A N 1
ATOM 783 C CA . ALA A 1 108 ? -9.289 2.482 2.982 1.00 96.81 108 ALA A CA 1
ATOM 784 C C . ALA A 1 108 ? -10.291 1.471 2.401 1.00 96.81 108 ALA A C 1
ATOM 786 O O . ALA A 1 108 ? -10.126 1.043 1.257 1.00 96.81 108 ALA A O 1
ATOM 787 N N . ALA A 1 109 ? -11.348 1.140 3.150 1.00 96.19 109 ALA A N 1
ATOM 788 C CA . ALA A 1 109 ? -12.396 0.225 2.709 1.00 96.19 109 ALA A CA 1
ATOM 789 C C . ALA A 1 109 ? -13.159 0.762 1.489 1.00 96.19 109 ALA A C 1
ATOM 791 O O . ALA A 1 109 ? -13.312 0.037 0.505 1.00 96.19 109 ALA A O 1
ATOM 792 N N . ASP A 1 110 ? -13.554 2.039 1.507 1.00 96.19 110 ASP A N 1
ATOM 793 C CA . ASP A 1 110 ? -14.269 2.694 0.403 1.00 96.19 110 ASP A CA 1
ATOM 794 C C . ASP A 1 110 ? -13.457 2.689 -0.902 1.00 96.19 110 ASP A C 1
ATOM 796 O O . ASP A 1 110 ? -14.010 2.609 -2.000 1.00 96.19 110 ASP A O 1
ATOM 800 N N . ARG A 1 111 ? -12.125 2.728 -0.791 1.00 95.88 111 ARG A N 1
ATOM 801 C CA . ARG A 1 111 ? -11.202 2.669 -1.933 1.00 95.88 111 ARG A CA 1
ATOM 802 C C . ARG A 1 111 ? -10.784 1.264 -2.342 1.00 95.88 111 ARG A C 1
ATOM 804 O O . ARG A 1 111 ? -10.047 1.116 -3.315 1.00 95.88 111 ARG A O 1
ATOM 811 N N . GLY A 1 112 ? -11.212 0.240 -1.610 1.00 95.38 112 GLY A N 1
ATOM 812 C CA . GLY A 1 112 ? -10.771 -1.131 -1.841 1.00 95.38 112 GLY A CA 1
ATOM 813 C C . GLY A 1 112 ? -9.284 -1.351 -1.549 1.00 95.38 112 GLY A C 1
ATOM 814 O O . GLY A 1 112 ? -8.679 -2.253 -2.128 1.00 95.38 112 GLY A O 1
ATOM 815 N N . ILE A 1 113 ? -8.685 -0.541 -0.670 1.00 96.69 113 ILE A N 1
ATOM 816 C CA . ILE A 1 113 ? -7.332 -0.781 -0.162 1.00 96.69 113 ILE A CA 1
ATOM 817 C C . ILE A 1 113 ? -7.416 -1.945 0.841 1.00 96.69 113 ILE A C 1
ATOM 819 O O . ILE A 1 113 ? -8.180 -1.857 1.804 1.00 96.69 113 ILE A O 1
ATOM 823 N N . PRO A 1 114 ? -6.646 -3.035 0.658 1.00 97.06 114 PRO A N 1
ATOM 824 C CA . PRO A 1 114 ? -6.624 -4.153 1.594 1.00 97.06 114 PRO A CA 1
ATOM 825 C C . PRO A 1 114 ? -6.236 -3.709 3.006 1.00 97.06 114 PRO A C 1
ATOM 827 O O . PRO A 1 114 ? -5.200 -3.069 3.196 1.00 97.06 114 PRO A O 1
ATOM 830 N N . ILE A 1 115 ? -7.044 -4.086 3.997 1.00 95.88 115 ILE A N 1
ATOM 831 C CA . ILE A 1 115 ? -6.781 -3.825 5.415 1.00 95.88 115 ILE A CA 1
ATOM 832 C C . ILE A 1 115 ? -6.252 -5.115 6.039 1.00 95.88 115 ILE A C 1
ATOM 834 O O . ILE A 1 115 ? -6.933 -6.140 6.027 1.00 95.88 115 ILE A O 1
ATOM 838 N N . LEU A 1 116 ? -5.018 -5.076 6.539 1.00 95.44 116 LEU A N 1
ATOM 839 C CA . LEU A 1 116 ? -4.296 -6.231 7.062 1.00 95.44 116 LEU A CA 1
ATOM 840 C C . LEU A 1 116 ? -4.059 -6.063 8.559 1.00 95.44 116 LEU A C 1
ATOM 842 O O . LEU A 1 116 ? -3.277 -5.213 8.986 1.00 95.44 116 LEU A O 1
ATOM 846 N N . GLU A 1 117 ? -4.713 -6.901 9.356 1.00 94.12 117 GLU A N 1
ATOM 847 C CA . GLU A 1 117 ? -4.459 -6.967 10.791 1.00 94.12 117 GLU A CA 1
ATOM 848 C C . GLU A 1 117 ? -3.218 -7.814 11.077 1.00 94.12 117 GLU A C 1
ATOM 850 O O . GLU A 1 117 ? -3.134 -8.977 10.679 1.00 94.12 117 GLU A O 1
ATOM 855 N N . VAL A 1 118 ? -2.243 -7.232 11.773 1.00 94.81 118 VAL A N 1
ATOM 856 C CA . VAL A 1 118 ? -0.957 -7.874 12.071 1.00 94.81 118 VAL A CA 1
ATOM 857 C C . VAL A 1 118 ? -0.593 -7.743 13.553 1.00 94.81 118 VAL A C 1
ATOM 859 O O . VAL A 1 118 ? -0.949 -6.752 14.200 1.00 94.81 118 VAL A O 1
ATOM 862 N N . PRO A 1 119 ? 0.134 -8.713 14.138 1.00 95.69 119 PRO A N 1
ATOM 863 C CA . PRO A 1 119 ? 0.707 -8.553 15.470 1.00 95.69 119 PRO A CA 1
ATOM 864 C C . PRO A 1 119 ? 1.590 -7.303 15.546 1.00 95.69 119 PRO A C 1
ATOM 866 O O . PRO A 1 119 ? 2.327 -7.004 14.605 1.00 95.69 119 PRO A O 1
ATOM 869 N N . ARG A 1 120 ? 1.582 -6.599 16.689 1.00 90.81 120 ARG A N 1
ATOM 870 C CA . ARG A 1 120 ? 2.438 -5.409 16.896 1.00 90.81 120 ARG A CA 1
ATOM 871 C C . ARG A 1 120 ? 3.909 -5.685 16.581 1.00 90.81 120 ARG A C 1
ATOM 873 O O . ARG A 1 120 ? 4.543 -4.882 15.918 1.00 90.81 120 ARG A O 1
ATOM 880 N N . THR A 1 121 ? 4.411 -6.859 16.959 1.00 92.94 121 THR A N 1
ATOM 881 C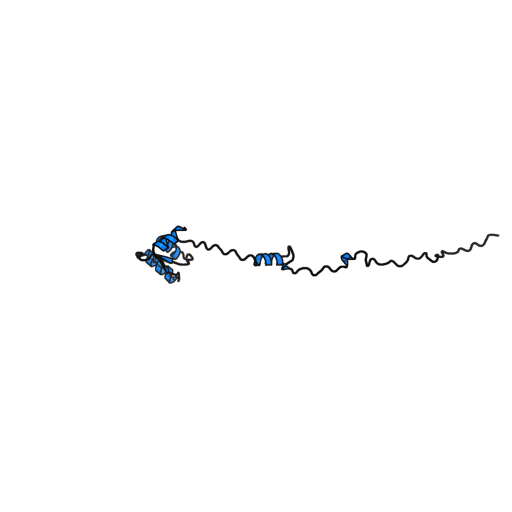 CA . THR A 1 121 ? 5.796 -7.278 16.694 1.00 92.94 121 THR A CA 1
ATOM 882 C C . THR A 1 121 ? 6.149 -7.330 15.209 1.00 92.94 121 THR A C 1
ATOM 884 O O . THR A 1 121 ? 7.289 -7.055 14.840 1.00 92.94 121 THR A O 1
ATOM 887 N N . ASP A 1 122 ? 5.197 -7.710 14.356 1.00 91.44 122 ASP A N 1
ATOM 888 C CA . ASP A 1 122 ? 5.420 -7.770 12.913 1.00 91.44 122 ASP A CA 1
ATOM 889 C C . ASP A 1 122 ? 5.314 -6.377 12.291 1.00 91.44 122 ASP A C 1
ATOM 891 O O . ASP A 1 122 ? 6.140 -6.029 11.449 1.00 91.44 122 ASP A O 1
ATOM 895 N N . LEU A 1 123 ? 4.379 -5.548 12.771 1.00 89.81 123 LEU A N 1
ATOM 896 C CA . LEU A 1 123 ? 4.271 -4.144 12.371 1.00 89.81 123 LEU A CA 1
ATOM 897 C C . LEU A 1 123 ? 5.557 -3.365 12.694 1.00 89.81 123 LEU A C 1
ATOM 899 O O . LEU A 1 123 ? 6.077 -2.642 11.846 1.00 89.81 123 LEU A O 1
ATOM 903 N N . ASP A 1 124 ? 6.115 -3.578 13.887 1.00 88.69 124 ASP A N 1
ATOM 904 C CA . ASP A 1 124 ? 7.372 -2.960 14.310 1.00 88.69 124 ASP A CA 1
ATOM 905 C C . ASP A 1 124 ? 8.539 -3.408 13.411 1.00 88.69 124 ASP A C 1
ATOM 907 O O . ASP A 1 124 ? 9.340 -2.581 12.969 1.00 88.69 124 ASP A O 1
ATOM 911 N N . ARG A 1 125 ? 8.607 -4.698 13.047 1.00 89.38 125 ARG A N 1
ATOM 912 C CA . ARG A 1 125 ? 9.620 -5.213 12.106 1.00 89.38 125 ARG A CA 1
ATOM 913 C C . ARG A 1 125 ? 9.507 -4.564 10.723 1.00 89.38 125 ARG A C 1
ATOM 915 O O . ARG A 1 125 ? 10.533 -4.289 10.109 1.00 89.38 125 ARG A O 1
ATOM 922 N N . MET A 1 126 ? 8.289 -4.320 10.240 1.00 84.31 126 MET A N 1
ATOM 923 C CA . MET A 1 126 ? 8.052 -3.638 8.962 1.00 84.31 126 MET A CA 1
ATOM 924 C C . MET A 1 126 ? 8.468 -2.163 9.013 1.00 84.31 126 MET A C 1
ATOM 926 O O . MET A 1 126 ? 8.984 -1.646 8.028 1.00 84.31 126 MET A O 1
ATOM 930 N N . SER A 1 127 ? 8.303 -1.508 10.166 1.00 80.88 127 SER A N 1
ATOM 931 C CA . SER A 1 127 ? 8.686 -0.105 10.368 1.00 80.88 127 SER A CA 1
ATOM 932 C C . SER A 1 127 ? 10.198 0.136 10.464 1.00 80.88 127 SER A C 1
ATOM 934 O O . SER A 1 127 ? 10.664 1.207 10.096 1.00 80.88 127 SER A O 1
ATOM 936 N N . SER A 1 128 ? 10.979 -0.853 10.918 1.00 68.12 128 SER A N 1
ATOM 937 C CA . SER A 1 128 ? 12.415 -0.689 11.208 1.00 68.12 128 SER A CA 1
ATOM 938 C C . SER A 1 128 ? 13.322 -0.551 9.975 1.00 68.12 128 SER A C 1
ATOM 940 O O . SER A 1 128 ? 14.521 -0.329 10.139 1.00 68.12 128 SER A O 1
ATOM 942 N N . ASN A 1 129 ? 12.783 -0.709 8.765 1.00 58.09 129 ASN A N 1
ATOM 943 C CA . ASN A 1 129 ? 13.514 -0.528 7.507 1.00 58.09 129 ASN A CA 1
ATOM 944 C C . ASN A 1 129 ? 13.285 0.863 6.876 1.00 58.09 129 ASN A C 1
ATOM 946 O O . ASN A 1 129 ? 13.666 1.055 5.721 1.00 58.09 129 ASN A O 1
ATOM 950 N N . GLY A 1 130 ? 12.644 1.789 7.601 1.00 49.94 130 GLY A N 1
ATOM 951 C CA . GLY A 1 130 ? 12.426 3.186 7.208 1.00 49.94 130 GLY A CA 1
ATOM 952 C C . GLY A 1 130 ? 13.344 4.165 7.927 1.00 49.94 130 GLY A C 1
ATOM 953 O O . GLY A 1 130 ? 13.710 3.888 9.091 1.00 49.94 130 GLY A O 1
#

Radius of gyration: 47.17 Å; chains: 1; bounding box: 84×26×140 Å

Foldseek 3Di:
DDDDDDDDPDDDDPPPDDDDDDDCVPVCVVVVDDDPDDDPQLPDPPRPNVVVVVVVVPDPDDPPPPPDDDDDQVRLLVCLVVVPDDQAAEDEPPDDDDPSNVSSVVSCVVVVHHYHYDHPVVVVVVVVVD